Protein AF-A0A955ASJ9-F1 (afdb_monomer_lite)

pLDDT: mean 86.75, std 13.51, range [34.03, 98.0]

Foldseek 3Di:
DDPPPPPFDWDWDDDPNRIDTDGVVPDPDDDDCPPWDADQDPPDPPQFSHWTQDPNDTDTHGFVQVVVVHDGPVNVVVVVVVVVVVVVVVVVVQVVQVVVCVVVVHDRDDDPDCCPDPVNVVVVVCVVDPVSVCSVDVPDD

Secondary structure (DSSP, 8-state):
---------EEEEEETTEEEEEEGGG------GGG--EE--TT--TTEEEEEEETTEEEEEE-HHHHTTPPPHHHHHHHHHHHHHHHHHHHHHHHHHHHHHHHHT----S---TTTSHHHHHHHHHHH-HHHHHHHS-S--

Structure (mmCIF, N/CA/C/O backbone):
data_AF-A0A955ASJ9-F1
#
_entry.id   AF-A0A955ASJ9-F1
#
loop_
_atom_site.group_PDB
_atom_site.id
_atom_site.type_symbol
_atom_site.label_atom_id
_atom_site.label_alt_id
_atom_site.label_comp_id
_atom_site.label_asym_id
_atom_site.label_entity_id
_atom_site.label_seq_id
_atom_site.pdbx_PDB_ins_code
_atom_site.Cartn_x
_atom_site.Cartn_y
_atom_site.Cartn_z
_atom_site.occupancy
_atom_site.B_iso_or_equiv
_atom_site.auth_seq_id
_atom_site.auth_comp_id
_atom_site.auth_asym_id
_atom_site.auth_atom_id
_atom_site.pdbx_PDB_model_num
ATOM 1 N N . MET A 1 1 ? -45.057 2.857 29.318 1.00 39.81 1 MET A N 1
ATOM 2 C CA . MET A 1 1 ? -44.504 2.839 27.947 1.00 39.81 1 MET A CA 1
ATOM 3 C C . MET A 1 1 ? -43.894 4.203 27.661 1.00 39.81 1 MET A C 1
ATOM 5 O O . MET A 1 1 ? -44.637 5.139 27.410 1.00 39.81 1 MET A O 1
ATOM 9 N N . LYS A 1 2 ? -42.573 4.358 27.807 1.00 38.25 2 LYS A N 1
ATOM 10 C CA . LYS A 1 2 ? -41.855 5.538 27.307 1.00 38.25 2 LYS A CA 1
ATOM 11 C C . LYS A 1 2 ? -41.098 5.087 26.064 1.00 38.25 2 LYS A C 1
ATOM 13 O O . LYS A 1 2 ? -40.162 4.308 26.178 1.00 38.25 2 LYS A O 1
ATOM 18 N N . SER A 1 3 ? -41.552 5.528 24.898 1.00 47.97 3 SER A N 1
ATOM 19 C CA . SER A 1 3 ? -40.789 5.482 23.657 1.00 47.97 3 SER A CA 1
ATOM 20 C C . SER A 1 3 ? -39.638 6.480 23.786 1.00 47.97 3 SER A C 1
ATOM 22 O O . SER A 1 3 ? -39.836 7.682 23.610 1.00 47.97 3 SER A O 1
ATOM 24 N N . GLN A 1 4 ? -38.456 6.007 24.172 1.00 47.78 4 GLN A N 1
ATOM 25 C CA . GLN A 1 4 ? -37.231 6.780 24.003 1.00 47.78 4 GLN A CA 1
ATOM 26 C C . GLN A 1 4 ? -36.730 6.505 22.593 1.00 47.78 4 GLN A C 1
ATOM 28 O O . GLN A 1 4 ? -36.119 5.479 22.326 1.00 47.78 4 GLN A O 1
ATOM 33 N N . ASN A 1 5 ? -37.070 7.418 21.688 1.00 53.75 5 ASN A N 1
ATOM 34 C CA . ASN A 1 5 ? -36.448 7.525 20.381 1.00 53.75 5 ASN A CA 1
ATOM 35 C C . ASN A 1 5 ? -35.027 8.054 20.631 1.00 53.75 5 ASN A C 1
ATOM 37 O O . ASN A 1 5 ? -34.809 9.263 20.697 1.00 53.75 5 ASN A O 1
ATOM 41 N N . GLN A 1 6 ? -34.096 7.159 20.946 1.00 58.88 6 GLN A N 1
ATOM 42 C CA . GLN A 1 6 ? -32.684 7.500 21.014 1.00 58.88 6 GLN A CA 1
ATOM 4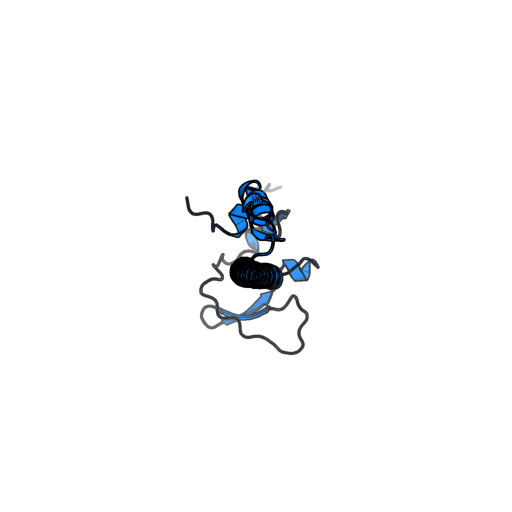3 C C . GLN A 1 6 ? -32.205 7.453 19.565 1.00 58.88 6 GLN A C 1
ATOM 45 O O . GLN A 1 6 ? -32.207 6.391 18.959 1.00 58.88 6 GLN A O 1
ATOM 50 N N . GLU A 1 7 ? -31.942 8.612 18.959 1.00 67.50 7 GLU A N 1
ATOM 51 C CA . GLU A 1 7 ? -31.404 8.653 17.599 1.00 67.50 7 GLU A CA 1
ATOM 52 C C . GLU A 1 7 ? -30.049 7.941 17.603 1.00 67.50 7 GLU A C 1
ATOM 54 O O . GLU A 1 7 ? -29.060 8.466 18.128 1.00 67.50 7 GLU A O 1
ATOM 59 N N . ASP A 1 8 ? -30.023 6.722 17.064 1.00 83.50 8 ASP A N 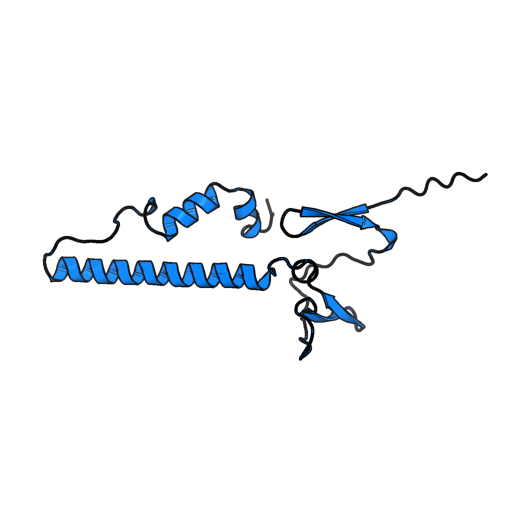1
ATOM 60 C CA . ASP A 1 8 ? -28.802 5.947 16.898 1.00 83.50 8 ASP A CA 1
ATOM 61 C C . ASP A 1 8 ? -27.912 6.682 15.892 1.00 83.50 8 ASP A C 1
ATOM 63 O O . ASP A 1 8 ? -28.138 6.659 14.681 1.00 83.50 8 ASP A O 1
ATOM 67 N N . ARG A 1 9 ? -26.920 7.409 16.414 1.00 91.69 9 ARG A N 1
ATOM 68 C CA . ARG A 1 9 ? -25.923 8.120 15.611 1.00 91.69 9 ARG A CA 1
ATOM 69 C C . ARG A 1 9 ? -24.768 7.181 15.298 1.00 91.69 9 ARG A C 1
ATOM 71 O O . ARG A 1 9 ? -24.214 6.549 16.199 1.00 91.69 9 ARG A O 1
ATOM 78 N N . TRP A 1 10 ? -24.368 7.166 14.034 1.00 94.69 10 TRP A N 1
ATOM 79 C CA . TRP A 1 10 ? -23.300 6.317 13.517 1.00 94.69 10 TRP A CA 1
ATOM 80 C C . TRP A 1 10 ? -22.204 7.168 12.887 1.00 94.69 10 TRP A C 1
ATOM 82 O O . TRP A 1 10 ? -22.485 8.144 12.192 1.00 94.69 10 TRP A O 1
ATOM 92 N N . LEU A 1 11 ? -20.958 6.787 13.138 1.00 94.38 11 LEU A N 1
ATOM 93 C CA . LEU A 1 11 ? -19.806 7.247 12.385 1.00 94.38 11 LEU A CA 1
ATOM 94 C C . LEU A 1 11 ? -19.596 6.272 11.231 1.00 94.38 11 LEU A C 1
ATOM 96 O O . LEU A 1 11 ? -19.416 5.079 11.474 1.00 94.38 11 LEU A O 1
ATOM 100 N N . ILE A 1 12 ? -19.617 6.785 10.005 1.00 93.94 12 ILE A N 1
ATOM 101 C CA . ILE A 1 12 ? -19.296 6.010 8.809 1.00 93.94 12 ILE A CA 1
ATOM 102 C C . ILE A 1 12 ? -17.833 6.254 8.460 1.00 93.94 12 ILE A C 1
ATOM 104 O O . ILE A 1 12 ? -17.392 7.402 8.397 1.00 93.94 12 ILE A O 1
ATOM 108 N N . CYS A 1 13 ? -17.088 5.176 8.258 1.00 91.50 13 CYS A N 1
ATOM 109 C CA . CYS A 1 13 ? -15.708 5.210 7.796 1.00 91.50 13 CYS A CA 1
ATOM 110 C C . CYS A 1 13 ? -15.476 4.105 6.770 1.00 91.50 13 CYS A C 1
ATOM 112 O O . CYS A 1 13 ? -16.289 3.193 6.632 1.00 91.50 13 CYS A O 1
ATOM 114 N N . GLU A 1 14 ? -14.359 4.181 6.061 1.00 89.81 14 GLU A N 1
ATOM 115 C CA . GLU A 1 14 ? -13.964 3.162 5.100 1.00 89.81 14 GLU A CA 1
ATOM 116 C C . GLU A 1 14 ? -12.675 2.484 5.548 1.00 89.81 14 GLU A C 1
ATOM 118 O O . GLU A 1 14 ? -11.724 3.134 5.988 1.00 89.81 14 GLU A O 1
ATOM 123 N N . VAL A 1 15 ? -12.645 1.161 5.425 1.00 90.25 15 VAL A N 1
ATOM 124 C CA . VAL A 1 15 ? -11.447 0.344 5.611 1.00 90.25 15 VAL A CA 1
ATOM 125 C C . VAL A 1 15 ? -11.243 -0.421 4.314 1.00 90.25 15 VAL A C 1
ATOM 127 O O . VAL A 1 15 ? -12.058 -1.268 3.972 1.00 90.25 15 VAL A O 1
ATOM 130 N N . LEU A 1 16 ? -10.183 -0.088 3.570 1.00 87.12 16 LEU A N 1
ATOM 131 C CA . LEU A 1 16 ? -9.850 -0.705 2.278 1.00 87.12 16 LEU A CA 1
ATOM 132 C C . LEU A 1 16 ? -11.061 -0.776 1.317 1.00 87.12 16 LEU A C 1
ATOM 134 O O . LEU A 1 16 ? -11.487 -1.854 0.908 1.00 87.12 16 LEU A O 1
ATOM 138 N N . ASN A 1 17 ? -11.640 0.386 0.992 1.00 83.19 17 ASN A N 1
ATOM 139 C CA . ASN A 1 17 ? -12.805 0.553 0.105 1.00 83.19 17 ASN A CA 1
ATOM 140 C C . ASN A 1 17 ? -14.079 -0.186 0.569 1.00 83.19 17 ASN A C 1
ATOM 142 O O . ASN A 1 17 ? -15.005 -0.401 -0.212 1.00 83.19 17 ASN A O 1
ATOM 146 N N . GLN A 1 18 ? -14.148 -0.581 1.843 1.00 89.06 18 GLN A N 1
ATOM 147 C CA . GLN A 1 18 ? -15.342 -1.168 2.443 1.00 89.06 18 GLN A CA 1
ATOM 148 C C . GLN A 1 18 ? -15.924 -0.224 3.500 1.00 89.06 18 GLN A C 1
ATOM 150 O O . GLN A 1 18 ? -15.188 0.191 4.400 1.00 89.06 18 GLN A O 1
ATOM 155 N N . PRO A 1 19 ? -17.225 0.113 3.434 1.00 92.06 19 PRO A N 1
ATOM 156 C CA . PRO A 1 19 ? -17.858 0.980 4.416 1.00 92.06 19 PRO A CA 1
ATOM 157 C C . PRO A 1 19 ? -18.137 0.228 5.723 1.00 92.06 19 PRO A C 1
ATOM 159 O O . PRO A 1 19 ? -18.712 -0.862 5.730 1.00 92.06 19 PRO A O 1
ATOM 162 N N . PHE A 1 20 ? -17.797 0.858 6.841 1.00 93.25 20 PHE A N 1
ATOM 163 C CA . PHE A 1 20 ? -18.084 0.405 8.198 1.00 93.25 20 PHE A CA 1
ATOM 164 C C . PHE A 1 20 ? -18.860 1.475 8.967 1.00 93.25 20 PHE A C 1
ATOM 166 O O . PHE A 1 20 ? -18.764 2.670 8.685 1.00 93.25 20 PHE A O 1
ATOM 173 N N . ALA A 1 21 ? -19.627 1.032 9.964 1.00 93.75 21 ALA A N 1
ATOM 174 C CA . ALA A 1 21 ? -20.393 1.902 10.844 1.00 93.75 21 ALA A CA 1
ATOM 175 C C . ALA A 1 21 ? -20.053 1.610 12.308 1.00 93.75 21 ALA A C 1
ATOM 177 O O . ALA A 1 21 ? -20.168 0.477 12.778 1.00 93.75 21 ALA A O 1
ATOM 178 N N . LEU A 1 22 ? -19.665 2.651 13.040 1.00 92.94 22 LEU A N 1
ATOM 179 C CA . LEU A 1 22 ? -19.390 2.597 14.473 1.00 92.94 22 LEU A CA 1
ATOM 180 C C . LEU A 1 22 ? -20.459 3.396 15.212 1.00 92.94 22 LEU A C 1
ATOM 182 O O . LEU A 1 22 ? -20.770 4.525 14.830 1.00 92.94 22 LEU A O 1
ATOM 186 N N . CYS A 1 23 ? -21.025 2.837 16.282 1.00 94.19 23 CYS A N 1
ATOM 187 C CA . CYS A 1 23 ? -21.969 3.589 17.102 1.00 94.19 23 CYS A CA 1
ATOM 188 C C . CYS A 1 23 ? -21.230 4.740 17.793 1.00 94.19 23 CYS A C 1
ATOM 190 O O . CYS A 1 23 ? -20.243 4.518 18.499 1.00 94.19 23 CYS A O 1
ATOM 192 N N . VAL A 1 24 ? -21.719 5.972 17.621 1.00 93.56 24 VAL A N 1
ATOM 193 C CA . VAL A 1 24 ? -21.055 7.182 18.137 1.00 93.56 24 VAL A CA 1
ATOM 194 C C . VAL A 1 24 ? -20.926 7.151 19.660 1.00 93.56 24 VAL A C 1
ATOM 196 O O . VAL A 1 24 ? -20.001 7.743 20.203 1.00 93.56 24 VAL A O 1
ATOM 199 N N . SER A 1 25 ? -21.786 6.413 20.370 1.00 92.62 25 SER A N 1
ATOM 200 C CA . SER A 1 25 ? -21.660 6.243 21.824 1.00 92.62 25 SER A CA 1
ATOM 201 C C . SER A 1 25 ? -20.366 5.544 22.259 1.00 92.62 25 SER A C 1
ATOM 203 O O . SER A 1 25 ? -19.976 5.680 23.414 1.00 92.62 25 SER A O 1
ATOM 205 N N . GLY A 1 26 ? -19.730 4.774 21.369 1.00 89.69 26 GLY A N 1
ATOM 206 C CA . GLY A 1 26 ? -18.450 4.104 21.614 1.00 89.69 26 GLY A CA 1
ATOM 207 C C . GLY A 1 26 ? -17.226 4.891 21.137 1.00 89.69 26 GLY A C 1
ATOM 208 O O . GLY A 1 26 ? -16.103 4.447 21.364 1.00 89.69 26 GLY A O 1
ATOM 209 N N . VAL A 1 27 ? -17.417 6.039 20.478 1.00 92.19 27 VAL A N 1
ATOM 210 C CA . VAL A 1 27 ? -16.327 6.859 19.933 1.00 92.19 27 VAL A CA 1
ATOM 211 C C . VAL A 1 27 ? -16.001 7.978 20.916 1.00 92.19 27 VAL A C 1
ATOM 213 O O . VAL A 1 27 ? -16.845 8.819 21.214 1.00 92.19 27 VAL A O 1
ATOM 216 N N . VAL A 1 28 ? -14.764 7.996 21.415 1.00 91.69 28 VAL A N 1
ATOM 217 C CA . VAL A 1 28 ? -14.291 9.041 22.337 1.00 91.69 28 VAL A CA 1
ATOM 218 C C . VAL A 1 28 ? -13.811 10.266 21.564 1.00 91.69 28 VAL A C 1
ATOM 220 O O . VAL A 1 28 ? -14.241 11.382 21.840 1.00 91.69 28 VAL A O 1
ATOM 223 N N . GLU A 1 29 ? -12.933 10.059 20.584 1.00 90.38 29 GLU A N 1
ATOM 224 C CA . GLU A 1 29 ? -12.403 11.116 19.727 1.00 90.38 29 GLU A CA 1
ATOM 225 C C . GLU A 1 29 ? -11.896 10.558 18.393 1.00 90.38 29 GLU A C 1
ATOM 227 O O . GLU A 1 29 ? -11.624 9.364 18.270 1.00 90.38 29 GLU A O 1
ATOM 232 N N . LEU A 1 30 ? -11.785 11.439 17.395 1.00 90.25 30 LEU A N 1
ATOM 233 C CA . LEU A 1 30 ? -11.185 11.151 16.094 1.00 90.25 30 LEU A CA 1
ATOM 234 C C . LEU A 1 30 ? -9.848 11.876 16.004 1.00 90.25 30 LEU A C 1
ATOM 236 O O . LEU A 1 30 ? -9.783 13.088 16.210 1.00 90.25 30 LEU A O 1
ATOM 240 N N . LEU A 1 31 ? -8.791 11.126 15.708 1.00 87.94 31 LEU A N 1
ATOM 241 C CA . LEU A 1 31 ? -7.424 11.628 15.665 1.00 87.94 31 LEU A CA 1
ATOM 242 C C . LEU A 1 31 ? -6.822 11.399 14.283 1.00 87.94 31 LEU A C 1
ATOM 244 O O . LEU A 1 31 ? -7.067 10.377 13.645 1.00 87.94 31 LEU A O 1
ATOM 248 N N . SER A 1 32 ? -5.995 12.345 13.846 1.00 83.69 32 SER A N 1
ATOM 249 C CA . SER A 1 32 ? -5.116 12.148 12.698 1.00 83.69 32 SER A CA 1
ATOM 250 C C . SER A 1 32 ? -3.858 11.413 13.154 1.00 83.69 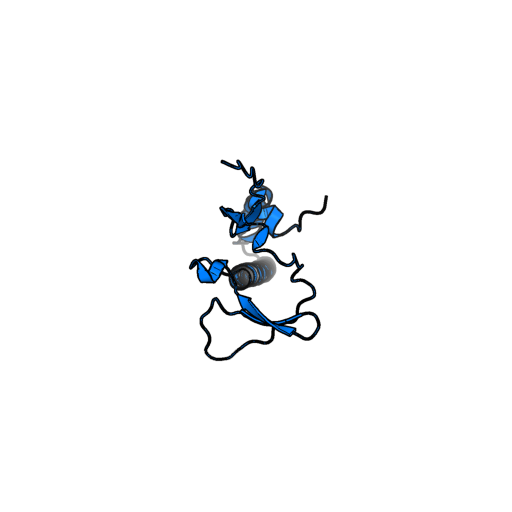32 SER A C 1
ATOM 252 O O . SER A 1 32 ? -3.223 11.822 14.125 1.00 83.69 32 SER A O 1
ATOM 254 N N . LEU A 1 33 ? -3.471 10.357 12.438 1.00 78.50 33 LEU A N 1
ATOM 255 C CA . LEU A 1 33 ? -2.265 9.582 12.750 1.00 78.50 33 LEU A CA 1
ATOM 256 C C . LEU A 1 33 ? -0.959 10.357 12.506 1.00 78.50 33 LEU A C 1
ATOM 258 O O . LEU A 1 33 ? 0.082 9.934 12.997 1.00 78.50 33 LEU A O 1
ATOM 262 N N . ARG A 1 34 ? -0.995 11.489 11.782 1.00 74.38 34 ARG A N 1
ATOM 263 C CA . ARG A 1 34 ? 0.212 12.227 11.353 1.00 74.38 34 ARG A CA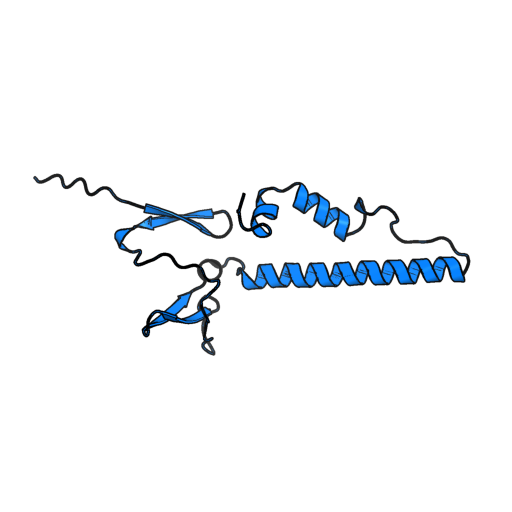 1
ATOM 264 C C . ARG A 1 34 ? 1.123 12.662 12.507 1.00 74.38 34 ARG A C 1
ATOM 266 O O . ARG A 1 34 ? 2.327 12.749 12.308 1.00 74.38 34 ARG A O 1
ATOM 273 N N . ASP A 1 35 ? 0.559 12.880 13.694 1.00 74.69 35 ASP A N 1
ATOM 274 C CA . ASP A 1 35 ? 1.281 13.401 14.863 1.00 74.69 35 ASP A CA 1
ATOM 275 C C . ASP A 1 35 ? 1.390 12.382 16.012 1.00 74.69 35 ASP A C 1
ATOM 277 O O . ASP A 1 35 ? 1.714 12.739 17.147 1.00 74.69 35 ASP A O 1
ATOM 281 N N . ILE A 1 36 ? 1.096 11.104 15.747 1.00 84.12 36 ILE A N 1
ATOM 282 C CA . ILE A 1 36 ? 1.082 10.057 16.771 1.00 84.12 36 ILE A CA 1
ATOM 283 C C . ILE A 1 36 ? 2.336 9.193 16.644 1.00 84.12 36 ILE A C 1
ATOM 285 O O . ILE A 1 36 ? 2.516 8.458 15.677 1.00 84.12 36 ILE A O 1
ATOM 289 N N . LEU A 1 37 ? 3.191 9.241 17.667 1.00 88.19 37 LEU A N 1
ATOM 290 C CA . LEU A 1 37 ? 4.331 8.336 17.781 1.00 88.19 37 LEU A CA 1
ATOM 291 C C . LEU A 1 37 ? 3.888 6.998 18.375 1.00 88.19 37 LEU A C 1
ATOM 293 O O . LEU A 1 37 ? 3.358 6.943 19.489 1.00 88.19 37 LEU A O 1
ATOM 297 N N . VAL A 1 38 ? 4.148 5.922 17.634 1.00 92.06 38 VAL A N 1
ATOM 298 C CA . VAL A 1 38 ? 3.850 4.546 18.038 1.00 92.06 38 VAL A CA 1
ATOM 299 C C . VAL A 1 38 ? 5.111 3.900 18.604 1.00 92.06 38 VAL A C 1
ATOM 301 O O . VAL A 1 38 ? 6.164 3.896 17.972 1.00 92.06 38 VAL A O 1
ATOM 304 N N . THR A 1 39 ? 5.006 3.347 19.808 1.00 94.38 39 THR A N 1
ATOM 305 C CA . THR A 1 39 ? 6.055 2.552 20.454 1.00 94.38 39 THR A CA 1
ATOM 306 C C . THR A 1 39 ? 5.760 1.069 20.207 1.00 94.38 39 THR A C 1
ATOM 308 O O . THR A 1 39 ? 4.789 0.560 20.773 1.00 94.38 39 THR A O 1
ATOM 311 N N . PRO A 1 40 ? 6.548 0.361 19.378 1.00 91.94 40 PRO A N 1
ATOM 312 C CA . PRO A 1 40 ? 6.284 -1.034 19.038 1.00 91.94 40 PRO A CA 1
ATOM 313 C C . PRO A 1 40 ? 6.438 -1.944 20.261 1.00 91.94 40 PRO A C 1
ATOM 315 O O . PRO A 1 40 ? 7.300 -1.723 21.117 1.00 91.94 40 PRO A O 1
ATOM 318 N N . ILE A 1 41 ? 5.615 -2.992 20.327 1.00 94.38 41 ILE A N 1
ATOM 319 C CA . ILE A 1 41 ? 5.704 -4.026 21.362 1.00 94.38 41 ILE A CA 1
ATOM 320 C C . ILE A 1 41 ? 6.269 -5.303 20.718 1.00 94.38 41 ILE A C 1
ATOM 322 O O . ILE A 1 41 ? 5.731 -5.762 19.714 1.00 94.38 41 ILE A O 1
ATOM 326 N N . PRO A 1 42 ? 7.337 -5.911 21.263 1.00 92.75 42 PRO A N 1
ATOM 327 C CA . PRO A 1 42 ? 7.861 -7.171 20.738 1.00 92.75 42 PRO A CA 1
ATOM 328 C C . PRO A 1 42 ? 6.878 -8.341 20.902 1.00 92.75 42 PRO A C 1
ATOM 330 O O . PRO A 1 42 ? 6.182 -8.432 21.912 1.00 92.75 42 PRO A O 1
ATOM 333 N N . ASN A 1 43 ? 6.917 -9.302 19.971 1.00 93.38 43 ASN A N 1
ATOM 334 C CA . ASN A 1 43 ? 6.162 -10.566 20.021 1.00 93.38 43 ASN A CA 1
ATOM 335 C C . ASN A 1 43 ? 4.632 -10.413 20.108 1.00 93.38 43 ASN A C 1
ATOM 337 O O . ASN A 1 43 ? 3.958 -11.252 20.711 1.00 93.38 43 ASN A O 1
ATOM 341 N N . THR A 1 44 ? 4.072 -9.358 19.522 1.00 93.06 44 THR A N 1
ATOM 342 C CA . THR A 1 44 ? 2.622 -9.187 19.409 1.00 93.06 44 THR A CA 1
ATOM 343 C C . THR A 1 44 ? 2.088 -9.694 18.071 1.00 93.06 44 THR A C 1
ATOM 345 O O . THR A 1 44 ? 2.836 -9.757 17.095 1.00 93.06 44 THR A O 1
ATOM 348 N N . PRO A 1 45 ? 0.792 -10.050 18.001 1.00 93.69 45 PRO A N 1
ATOM 349 C CA . PRO A 1 45 ? 0.111 -10.239 16.727 1.00 93.69 45 PRO A CA 1
ATOM 350 C C . PRO A 1 45 ? 0.243 -9.010 15.822 1.00 93.69 45 PRO A C 1
ATOM 352 O O . PRO A 1 45 ? 0.316 -7.883 16.309 1.00 93.69 45 PRO A O 1
ATOM 355 N N . GLU A 1 46 ? 0.188 -9.238 14.513 1.00 90.94 46 GLU A N 1
ATOM 356 C CA . GLU A 1 46 ? 0.352 -8.221 13.465 1.00 90.94 46 GLU A CA 1
ATOM 357 C C . GLU A 1 46 ? -0.622 -7.039 13.585 1.00 90.94 46 GLU A C 1
ATOM 359 O O . GLU A 1 46 ? -0.261 -5.896 13.332 1.00 90.94 46 GLU A O 1
ATOM 364 N N . HIS A 1 47 ? -1.844 -7.289 14.060 1.00 94.31 47 HIS A N 1
ATOM 365 C CA . HIS A 1 47 ? -2.844 -6.241 14.260 1.00 94.31 47 HIS A CA 1
ATOM 366 C C . HIS A 1 47 ? -2.564 -5.304 15.434 1.00 94.31 47 HIS A C 1
ATOM 368 O O . HIS A 1 47 ? -3.311 -4.350 15.629 1.00 94.31 47 HIS A O 1
ATOM 374 N N . ILE A 1 48 ? -1.519 -5.554 16.227 1.00 94.12 48 ILE A N 1
ATOM 375 C CA . ILE A 1 48 ? -1.074 -4.656 17.293 1.00 94.12 48 ILE A CA 1
ATOM 376 C C . ILE A 1 48 ? 0.102 -3.830 16.771 1.00 94.12 48 ILE A C 1
ATOM 378 O O . ILE A 1 48 ? 1.236 -4.302 16.739 1.00 94.12 48 ILE A O 1
ATOM 382 N N . CYS A 1 49 ? -0.156 -2.565 16.435 1.00 91.62 49 CYS A N 1
ATOM 383 C CA . CYS A 1 49 ? 0.887 -1.638 15.989 1.00 91.62 49 CYS A CA 1
ATOM 384 C C . CYS A 1 49 ? 1.838 -1.252 17.132 1.00 91.62 49 CYS A C 1
ATOM 386 O O . CYS A 1 49 ? 3.016 -0.976 16.909 1.00 91.62 49 CYS A O 1
ATOM 388 N N . GLY A 1 50 ? 1.325 -1.196 18.365 1.00 93.94 50 GLY A N 1
ATOM 389 C CA . GLY A 1 50 ? 2.100 -0.847 19.552 1.00 93.94 50 GLY A CA 1
ATOM 390 C C . GLY A 1 50 ? 1.313 -0.013 20.555 1.00 93.94 50 GLY A C 1
ATOM 391 O O . GLY A 1 50 ? 0.090 -0.106 20.644 1.00 93.94 50 GLY A O 1
ATOM 392 N N . LEU A 1 51 ? 2.027 0.808 21.321 1.00 94.88 51 LEU A N 1
ATOM 393 C CA . LEU A 1 51 ? 1.461 1.752 22.280 1.00 94.88 51 LEU A CA 1
ATOM 394 C C . LEU A 1 51 ? 1.630 3.185 21.790 1.00 94.88 51 LEU A C 1
ATOM 396 O O . LEU A 1 51 ? 2.692 3.562 21.302 1.00 94.88 51 LEU A O 1
ATOM 400 N N . ILE A 1 52 ? 0.616 4.007 22.010 1.00 93.81 52 ILE A N 1
ATOM 401 C CA . ILE A 1 52 ? 0.665 5.452 21.808 1.00 93.81 52 ILE A CA 1
ATOM 402 C C . ILE A 1 52 ? 0.505 6.150 23.154 1.00 93.81 52 ILE A C 1
ATOM 404 O O . ILE A 1 52 ? -0.134 5.626 24.070 1.00 93.81 52 ILE A O 1
ATOM 408 N N . ASN A 1 53 ? 1.088 7.338 23.286 1.00 91.94 53 ASN A N 1
ATOM 409 C CA . ASN A 1 53 ? 0.823 8.210 24.423 1.00 91.94 53 ASN A CA 1
ATOM 410 C C . ASN A 1 53 ? -0.161 9.296 23.998 1.00 91.94 53 ASN A C 1
ATOM 412 O O . ASN A 1 53 ? 0.176 10.178 23.210 1.00 91.94 53 ASN A O 1
ATOM 416 N N . LEU A 1 54 ? -1.365 9.243 24.549 1.00 90.94 54 LEU A N 1
ATOM 417 C CA . LEU A 1 54 ? -2.422 10.199 24.283 1.00 90.94 54 LEU A CA 1
ATOM 418 C C . LEU A 1 54 ? -2.740 10.955 25.572 1.00 90.94 54 LEU A C 1
ATOM 420 O O . LEU A 1 54 ? -3.317 10.408 26.509 1.00 90.94 54 LEU A O 1
ATOM 424 N N . ARG A 1 55 ? -2.318 12.225 25.637 1.00 90.75 55 ARG A N 1
ATOM 425 C CA . ARG A 1 55 ? -2.520 13.118 26.799 1.00 90.75 55 ARG A CA 1
ATOM 426 C C . ARG A 1 55 ? -2.051 12.506 28.134 1.00 90.75 55 ARG A C 1
ATOM 428 O O . ARG A 1 55 ? -2.692 12.686 29.166 1.00 90.75 55 ARG A O 1
ATOM 435 N N . GLY A 1 56 ? -0.926 11.787 28.119 1.00 91.06 56 GLY A N 1
ATOM 436 C CA . GLY A 1 56 ? -0.349 11.141 29.303 1.00 91.06 56 GLY A CA 1
ATOM 437 C C . GLY A 1 56 ? -0.895 9.740 29.591 1.00 91.06 56 GLY A C 1
ATOM 438 O O . GLY A 1 56 ? -0.456 9.113 30.555 1.00 91.06 56 GLY A O 1
ATOM 439 N N . GLN A 1 57 ? -1.827 9.236 28.777 1.00 91.44 57 GLN A N 1
ATOM 440 C CA . GLN A 1 57 ? -2.351 7.876 28.875 1.00 91.44 57 GLN A CA 1
ATOM 441 C C . GLN A 1 57 ? -1.720 6.981 27.811 1.00 91.44 57 GLN A C 1
ATOM 443 O O . GLN A 1 57 ? -1.696 7.322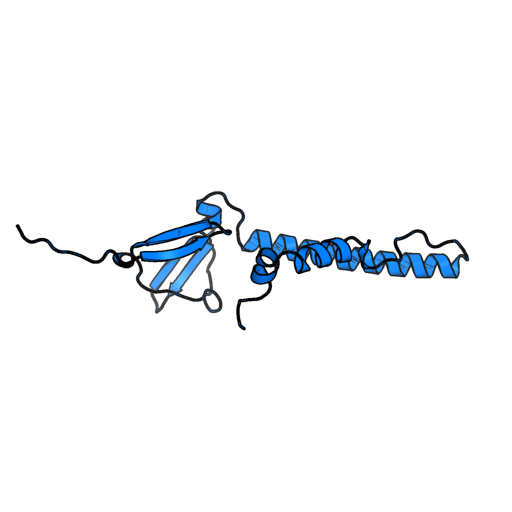 26.630 1.00 91.44 57 GLN A O 1
ATOM 448 N N . SER A 1 58 ? -1.223 5.817 28.231 1.00 92.94 58 SER A N 1
ATOM 449 C CA . SER A 1 58 ? -0.728 4.803 27.303 1.00 92.94 58 SER A CA 1
ATOM 450 C C . SER A 1 58 ? -1.898 3.977 26.779 1.00 92.94 58 SER A C 1
ATOM 452 O O . SER A 1 58 ? -2.594 3.330 27.562 1.00 92.94 58 SER A O 1
ATOM 454 N N . LEU A 1 59 ? -2.118 4.022 25.467 1.00 93.94 59 LEU A N 1
ATOM 455 C CA . LEU A 1 59 ? -3.190 3.306 24.782 1.00 93.94 59 LEU A CA 1
ATOM 456 C C . LEU A 1 59 ? -2.604 2.365 23.732 1.00 93.94 59 LEU A C 1
ATOM 458 O O . LEU A 1 59 ? -1.633 2.710 23.064 1.00 93.94 59 LEU A O 1
ATOM 462 N N . GLY A 1 60 ? -3.202 1.186 23.575 1.00 93.38 60 GLY A N 1
ATOM 463 C CA . GLY A 1 60 ? -2.864 0.277 22.482 1.00 93.38 60 GLY A CA 1
ATOM 464 C C . GLY A 1 60 ? -3.398 0.798 21.153 1.00 93.38 60 GLY A C 1
ATOM 465 O O . GLY A 1 60 ? -4.558 1.198 21.070 1.00 93.38 60 GLY A O 1
ATOM 466 N N . LEU A 1 61 ? -2.554 0.773 20.125 1.00 92.88 61 LEU A N 1
ATOM 467 C CA . LEU A 1 61 ? -2.932 1.054 18.748 1.00 92.88 61 LEU A CA 1
ATOM 468 C C . LEU A 1 61 ? -3.076 -0.263 17.985 1.00 92.88 61 LEU A C 1
ATOM 470 O O . LEU A 1 61 ? -2.187 -1.118 18.029 1.00 92.88 61 LEU A O 1
ATOM 474 N N . LEU A 1 62 ? -4.203 -0.403 17.295 1.00 92.94 62 LEU A N 1
ATOM 475 C CA . LEU A 1 62 ? -4.558 -1.581 16.517 1.00 92.94 62 LEU A CA 1
ATOM 476 C C . LEU A 1 62 ? -4.753 -1.177 15.054 1.00 92.94 62 LEU A C 1
ATOM 478 O O . LEU A 1 62 ? -5.429 -0.180 14.793 1.00 92.94 62 LEU A O 1
ATOM 482 N N . ASP A 1 63 ? -4.218 -1.964 14.122 1.00 91.62 63 ASP A N 1
ATOM 483 C CA . ASP A 1 63 ? -4.558 -1.847 12.703 1.00 91.62 63 ASP A CA 1
ATOM 484 C C . ASP A 1 63 ? -5.771 -2.740 12.412 1.00 91.62 63 ASP A C 1
ATOM 486 O O . ASP A 1 63 ? -5.749 -3.962 12.571 1.00 91.62 63 ASP A O 1
ATOM 490 N N . VAL A 1 64 ? -6.872 -2.103 12.016 1.00 93.00 64 VAL A N 1
ATOM 491 C CA . VAL A 1 64 ? -8.135 -2.782 11.711 1.00 93.00 64 VAL A CA 1
ATOM 492 C C . VAL A 1 64 ? -8.029 -3.611 10.427 1.00 93.00 64 VAL A C 1
ATOM 494 O O . VAL A 1 64 ? -8.676 -4.654 10.335 1.00 93.00 64 VAL A O 1
ATOM 497 N N . ARG A 1 65 ? -7.197 -3.206 9.454 1.00 93.38 65 ARG A N 1
ATOM 498 C CA . ARG A 1 65 ? -7.004 -3.966 8.208 1.00 93.38 65 ARG A CA 1
ATOM 499 C C . ARG A 1 65 ? -6.420 -5.338 8.518 1.00 93.38 65 ARG A C 1
ATOM 501 O O . ARG A 1 65 ? -7.035 -6.353 8.197 1.00 93.38 65 ARG A O 1
ATOM 508 N N . THR A 1 66 ? -5.298 -5.376 9.227 1.00 94.25 66 THR A N 1
ATOM 509 C CA . THR A 1 66 ? -4.639 -6.634 9.603 1.00 94.25 66 THR A CA 1
ATOM 510 C C . THR A 1 66 ? -5.465 -7.438 10.606 1.00 94.25 66 THR A C 1
ATOM 512 O O . THR A 1 66 ? -5.469 -8.667 10.548 1.00 94.25 66 THR A O 1
ATOM 515 N N . MET A 1 67 ? -6.265 -6.788 11.465 1.00 93.56 67 MET A N 1
ATOM 516 C CA . MET A 1 67 ? -7.248 -7.485 12.309 1.00 93.56 67 MET A CA 1
ATOM 517 C C . MET A 1 67 ? -8.284 -8.263 11.482 1.00 93.56 67 MET A C 1
ATOM 519 O O . MET A 1 67 ? -8.695 -9.353 11.880 1.00 93.56 67 MET A O 1
ATOM 523 N N . PHE A 1 68 ? -8.690 -7.731 10.328 1.00 93.12 68 PHE A N 1
ATOM 524 C CA . PHE A 1 68 ? -9.594 -8.396 9.389 1.00 93.12 68 PHE A CA 1
ATOM 525 C C . PHE A 1 68 ? -8.879 -9.287 8.360 1.00 93.12 68 PHE A C 1
ATOM 527 O O . PHE A 1 68 ? -9.532 -9.811 7.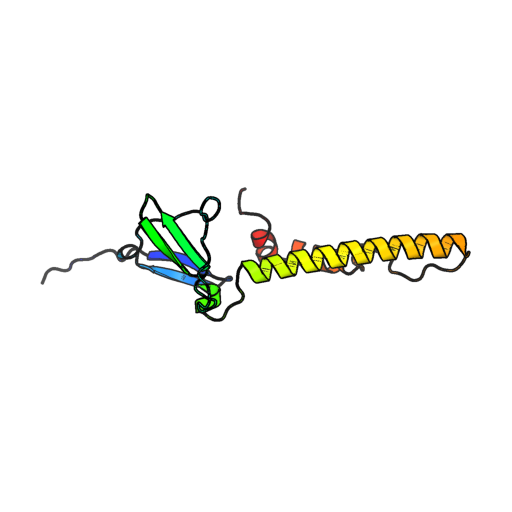458 1.00 93.12 68 PHE A O 1
ATOM 534 N N . GLY A 1 69 ? -7.564 -9.499 8.492 1.00 91.94 69 GLY A N 1
ATOM 535 C CA . GLY A 1 69 ? -6.774 -10.291 7.543 1.00 91.94 69 GLY A CA 1
ATOM 536 C C . GLY A 1 69 ? -6.588 -9.613 6.182 1.00 91.94 69 GLY A C 1
ATOM 537 O O . GLY A 1 69 ? -6.382 -10.292 5.179 1.00 91.94 69 GLY A O 1
ATOM 538 N N . MET A 1 70 ? -6.709 -8.287 6.139 1.00 92.50 70 MET A N 1
ATOM 539 C CA . MET A 1 70 ? -6.437 -7.459 4.967 1.00 92.50 70 MET A CA 1
ATOM 540 C C . MET A 1 70 ? -5.000 -6.928 5.013 1.00 92.50 70 MET A C 1
ATOM 542 O O . MET A 1 70 ? -4.408 -6.816 6.085 1.00 92.50 70 MET A O 1
ATOM 546 N N . GLN A 1 71 ? -4.470 -6.547 3.849 1.00 90.56 71 GLN A N 1
ATOM 547 C CA . GLN A 1 71 ? -3.153 -5.919 3.725 1.00 90.56 71 GLN A CA 1
ATOM 548 C C . GLN A 1 71 ? -3.074 -4.630 4.557 1.00 90.56 71 GLN A C 1
ATOM 550 O O . GLN A 1 71 ? -3.970 -3.778 4.476 1.00 90.56 71 GLN A O 1
ATOM 555 N N . SER A 1 72 ? -2.006 -4.477 5.345 1.00 89.69 72 SER A N 1
ATOM 556 C CA . SER A 1 72 ? -1.799 -3.279 6.159 1.00 89.69 72 SER A CA 1
ATOM 557 C C . SER A 1 72 ? -1.537 -2.046 5.287 1.00 89.69 72 SER A C 1
ATOM 559 O O . SER A 1 72 ? -1.111 -2.146 4.135 1.00 89.69 72 SER A O 1
ATOM 561 N N . MET A 1 73 ? -1.766 -0.849 5.837 1.00 82.38 73 MET A N 1
ATOM 562 C CA . MET A 1 73 ? -1.371 0.388 5.141 1.00 82.38 73 MET A CA 1
ATOM 563 C C . MET A 1 73 ? 0.149 0.490 4.953 1.00 82.38 73 MET A C 1
ATOM 565 O O . MET A 1 73 ? 0.616 1.118 4.002 1.00 82.38 73 MET A O 1
ATOM 569 N N . GLN A 1 74 ? 0.917 -0.102 5.868 1.00 83.56 74 GLN A N 1
ATOM 570 C CA . GLN A 1 74 ? 2.372 -0.080 5.817 1.00 83.56 74 GLN A CA 1
ATOM 571 C C . GLN A 1 74 ? 2.900 -0.964 4.683 1.00 83.56 74 GLN A C 1
ATOM 573 O O . GLN A 1 74 ? 3.724 -0.492 3.905 1.00 83.56 74 GLN A O 1
ATOM 578 N N . ASP A 1 75 ? 2.384 -2.187 4.545 1.00 89.19 75 ASP A N 1
ATOM 579 C CA . ASP A 1 75 ? 2.783 -3.106 3.470 1.00 89.19 75 ASP A CA 1
ATOM 580 C C . ASP A 1 75 ? 2.425 -2.535 2.100 1.00 89.19 75 ASP A C 1
ATOM 582 O O . ASP A 1 75 ? 3.242 -2.551 1.187 1.00 89.19 75 ASP A O 1
ATOM 586 N N . GLU A 1 76 ? 1.227 -1.957 1.974 1.00 86.94 76 GLU A N 1
ATOM 587 C CA . GLU A 1 76 ? 0.801 -1.281 0.747 1.00 86.94 76 GLU A CA 1
ATOM 588 C C . GLU A 1 76 ? 1.762 -0.139 0.369 1.00 86.94 76 GLU A C 1
ATOM 590 O O . GLU A 1 76 ? 2.137 0.018 -0.794 1.00 86.94 76 GLU A O 1
ATOM 595 N N . THR A 1 77 ? 2.194 0.654 1.355 1.00 85.69 77 THR A N 1
ATOM 596 C CA . THR A 1 77 ? 3.151 1.748 1.132 1.00 85.69 77 THR A CA 1
ATOM 597 C C . THR A 1 77 ? 4.511 1.208 0.691 1.00 85.69 77 THR A C 1
ATOM 599 O O . THR A 1 77 ? 5.100 1.733 -0.255 1.00 85.69 77 THR A O 1
ATOM 602 N N . GLU A 1 78 ? 5.001 0.155 1.346 1.00 90.12 78 GLU A N 1
ATOM 603 C CA . GLU A 1 78 ? 6.278 -0.483 1.018 1.00 90.12 78 GLU A CA 1
ATOM 604 C C . GLU A 1 78 ? 6.271 -1.065 -0.403 1.00 90.12 78 GLU A C 1
ATOM 606 O O . GLU A 1 78 ? 7.217 -0.860 -1.161 1.00 90.12 78 GLU A O 1
ATOM 611 N N . GLU A 1 79 ? 5.178 -1.713 -0.813 1.00 90.69 79 GLU A N 1
ATOM 612 C CA . GLU A 1 79 ? 5.018 -2.239 -2.173 1.00 90.69 79 GLU A CA 1
ATOM 613 C C . GLU A 1 79 ? 5.106 -1.139 -3.236 1.00 90.69 79 GLU A C 1
ATOM 615 O O . GLU A 1 79 ? 5.764 -1.321 -4.265 1.00 90.69 79 GLU A O 1
ATOM 620 N N . VAL A 1 80 ? 4.500 0.028 -2.988 1.00 87.69 80 VAL A N 1
ATOM 621 C CA . VAL A 1 80 ? 4.617 1.176 -3.899 1.00 87.69 80 VAL A CA 1
ATOM 622 C C . VAL A 1 80 ? 6.050 1.704 -3.940 1.00 87.69 80 VAL A C 1
ATOM 624 O O . VAL A 1 80 ? 6.559 1.983 -5.027 1.00 87.69 80 VAL A O 1
ATOM 627 N N . LEU A 1 81 ? 6.715 1.841 -2.790 1.00 90.75 81 LEU A N 1
ATOM 628 C CA . LEU A 1 81 ? 8.101 2.317 -2.728 1.00 90.75 81 LEU A CA 1
ATOM 629 C C . LEU A 1 81 ? 9.048 1.380 -3.480 1.00 90.75 81 LEU A C 1
ATOM 631 O O . LEU A 1 81 ? 9.859 1.843 -4.286 1.00 90.75 81 LEU A O 1
ATOM 635 N N . GLN A 1 82 ? 8.901 0.071 -3.278 1.00 94.12 82 GLN A N 1
ATOM 636 C CA . GLN A 1 82 ? 9.679 -0.931 -3.996 1.00 94.12 82 GLN A CA 1
ATOM 637 C C . GLN A 1 82 ? 9.403 -0.868 -5.498 1.00 94.12 82 GLN A C 1
ATOM 639 O O . GLN A 1 82 ? 10.336 -0.842 -6.300 1.00 94.12 82 GLN A O 1
ATOM 644 N N . MET A 1 83 ? 8.130 -0.767 -5.890 1.00 93.06 83 MET A N 1
ATOM 645 C CA . MET A 1 83 ? 7.745 -0.612 -7.289 1.00 93.06 83 MET A CA 1
ATOM 646 C C . MET A 1 83 ? 8.426 0.613 -7.909 1.00 93.06 83 MET A C 1
ATOM 648 O O . MET A 1 83 ? 9.035 0.479 -8.968 1.00 93.06 83 MET A O 1
ATOM 652 N N . LEU A 1 84 ? 8.389 1.779 -7.251 1.00 92.38 84 LEU A N 1
ATOM 653 C CA . LEU A 1 84 ? 9.048 3.000 -7.730 1.00 92.38 84 LEU A CA 1
ATOM 654 C C . LEU A 1 84 ? 10.566 2.828 -7.860 1.00 92.38 84 LEU A C 1
ATOM 656 O O . LEU A 1 84 ? 11.132 3.241 -8.874 1.00 92.38 84 LEU A O 1
ATOM 660 N N . SER A 1 85 ? 11.208 2.177 -6.887 1.00 95.44 85 SER A N 1
ATOM 661 C CA . SER A 1 85 ? 12.640 1.864 -6.948 1.00 95.44 85 SER A CA 1
ATOM 662 C C . SER A 1 85 ? 12.973 0.977 -8.151 1.00 95.44 85 SER A C 1
ATOM 664 O O . SER A 1 85 ? 13.914 1.258 -8.895 1.00 95.44 85 SER A O 1
ATOM 666 N N . ASP A 1 86 ? 12.155 -0.039 -8.429 1.00 95.50 86 ASP A N 1
ATOM 667 C CA . ASP A 1 86 ? 12.353 -0.888 -9.602 1.00 95.50 86 ASP A CA 1
ATOM 668 C C . ASP A 1 86 ? 12.181 -0.103 -10.915 1.00 95.50 86 ASP A C 1
ATOM 670 O O . ASP A 1 86 ? 12.889 -0.363 -11.890 1.00 95.50 86 ASP A O 1
ATOM 674 N N . ARG A 1 87 ? 11.246 0.862 -10.968 1.00 93.94 87 ARG A N 1
ATOM 675 C CA . ARG A 1 87 ? 11.035 1.711 -12.158 1.00 93.94 87 ARG A CA 1
ATOM 676 C C . ARG A 1 87 ? 12.195 2.674 -12.391 1.00 93.94 87 ARG A C 1
ATOM 678 O O . ARG A 1 87 ? 12.540 2.936 -13.543 1.00 93.94 87 ARG A O 1
ATOM 685 N N . GLU A 1 88 ? 12.809 3.180 -11.326 1.00 94.38 88 GLU A N 1
ATOM 686 C CA . GLU A 1 88 ? 14.053 3.947 -11.417 1.00 94.38 88 GLU A CA 1
ATOM 687 C C . GLU A 1 88 ? 15.163 3.098 -12.053 1.00 94.38 88 GLU A C 1
ATOM 689 O O . GLU A 1 88 ? 15.803 3.535 -13.012 1.00 94.38 88 GLU A O 1
ATOM 694 N N . GLN A 1 89 ? 15.328 1.853 -11.597 1.00 96.19 89 GLN A N 1
ATOM 695 C CA . GLN A 1 89 ? 16.327 0.940 -12.157 1.00 96.19 89 GLN A CA 1
ATOM 696 C C . GLN A 1 89 ? 16.048 0.568 -13.617 1.00 96.19 89 GLN A C 1
ATOM 698 O O . GLN A 1 89 ? 16.978 0.520 -14.424 1.00 96.19 89 GLN A O 1
ATOM 703 N N . ASP A 1 90 ? 14.778 0.363 -13.988 1.00 94.38 90 ASP A N 1
ATOM 704 C CA . ASP A 1 90 ? 14.389 0.141 -15.385 1.00 94.38 90 ASP A CA 1
ATOM 705 C C . ASP A 1 90 ? 14.834 1.329 -16.279 1.00 94.38 90 ASP A C 1
ATOM 707 O O . ASP A 1 90 ? 15.329 1.112 -17.388 1.00 94.38 90 ASP A O 1
ATOM 711 N N . HIS A 1 91 ? 14.721 2.579 -15.804 1.00 91.94 91 HIS A N 1
ATOM 712 C CA . HIS A 1 91 ? 15.176 3.767 -16.545 1.00 91.94 91 HIS A CA 1
ATOM 713 C C . HIS A 1 91 ? 16.702 3.905 -16.616 1.00 91.94 91 HIS A C 1
ATOM 715 O O . HIS A 1 91 ? 17.225 4.287 -17.665 1.00 91.94 91 HIS A O 1
ATOM 721 N N . ILE A 1 92 ? 17.423 3.586 -15.538 1.00 94.81 92 ILE A N 1
ATOM 722 C CA . ILE A 1 92 ? 18.895 3.565 -15.550 1.00 94.81 92 ILE A CA 1
ATOM 723 C C . ILE A 1 92 ? 19.383 2.555 -16.592 1.00 94.81 92 ILE A C 1
ATOM 725 O O . ILE A 1 92 ? 20.171 2.903 -17.472 1.00 94.81 92 ILE A O 1
ATOM 729 N N . HIS A 1 93 ? 18.832 1.338 -16.564 1.00 95.12 93 HIS A N 1
ATOM 730 C CA . HIS A 1 93 ? 19.147 0.304 -17.545 1.00 95.12 93 HIS A CA 1
ATOM 731 C C . HIS A 1 93 ? 18.855 0.758 -18.980 1.00 95.12 93 HIS A C 1
ATOM 733 O O . HIS A 1 93 ? 19.652 0.516 -19.888 1.00 95.12 93 HIS A O 1
ATOM 739 N N . TRP A 1 94 ? 17.732 1.448 -19.185 1.00 95.12 94 TRP A N 1
ATOM 740 C CA . TRP A 1 94 ? 17.372 1.990 -20.488 1.00 95.12 94 TRP A CA 1
ATOM 741 C C . TRP A 1 94 ? 18.419 2.976 -21.022 1.00 95.12 94 TRP A C 1
ATOM 743 O O . TRP A 1 94 ? 18.813 2.887 -22.187 1.00 95.12 94 TRP A O 1
ATOM 753 N N . LEU A 1 95 ? 18.905 3.889 -20.171 1.00 95.75 95 LEU A N 1
ATOM 754 C CA . LEU A 1 95 ? 19.944 4.859 -20.534 1.00 95.75 95 LEU A CA 1
ATOM 755 C C . LEU A 1 95 ? 21.285 4.184 -20.836 1.00 95.75 95 LEU A C 1
ATOM 757 O O . LEU A 1 95 ? 21.942 4.547 -21.816 1.00 95.75 95 LEU A O 1
ATOM 761 N N . ASP A 1 96 ? 21.671 3.191 -20.037 1.00 96.88 96 ASP A N 1
ATOM 762 C CA . ASP A 1 96 ? 22.898 2.421 -20.250 1.00 96.88 96 ASP A CA 1
ATOM 763 C C . ASP A 1 96 ? 22.872 1.677 -21.591 1.00 96.88 96 ASP A C 1
ATOM 765 O O . ASP A 1 96 ? 23.841 1.712 -22.356 1.00 96.88 96 ASP A O 1
ATOM 769 N N . GLU A 1 97 ? 21.740 1.050 -21.913 1.00 96.62 97 GLU A N 1
ATOM 770 C CA . GLU A 1 97 ? 21.527 0.347 -23.176 1.00 96.62 97 GLU A CA 1
ATOM 771 C C . GLU A 1 97 ? 21.495 1.311 -24.370 1.00 96.62 97 GLU A C 1
ATOM 773 O O . GLU A 1 97 ? 22.065 1.017 -25.426 1.00 96.62 97 GLU A O 1
ATOM 778 N N . LEU A 1 98 ? 20.902 2.501 -24.207 1.00 96.44 98 LEU A N 1
ATOM 779 C CA . LEU A 1 98 ? 20.935 3.534 -25.240 1.00 96.44 98 LEU A CA 1
ATOM 780 C C . LEU A 1 98 ? 22.380 3.967 -25.507 1.00 96.44 98 LEU A C 1
ATOM 782 O O . LEU A 1 98 ? 22.821 3.971 -26.660 1.00 96.44 98 LEU A O 1
ATOM 786 N N . ALA A 1 99 ? 23.139 4.273 -24.453 1.00 97.62 99 ALA A N 1
ATOM 787 C CA . ALA A 1 99 ? 24.542 4.656 -24.561 1.00 97.62 99 ALA A CA 1
ATOM 788 C C . ALA A 1 99 ? 25.391 3.553 -25.220 1.00 97.62 99 ALA A C 1
ATOM 790 O O . ALA A 1 99 ? 26.246 3.850 -26.061 1.00 97.62 99 ALA A O 1
ATOM 791 N N . ALA A 1 100 ? 25.143 2.283 -24.883 1.00 97.56 100 ALA A N 1
ATOM 792 C CA . ALA A 1 100 ? 25.799 1.140 -25.512 1.00 97.56 100 ALA A CA 1
ATOM 793 C C . ALA A 1 100 ? 25.459 1.029 -27.004 1.00 97.56 100 ALA A C 1
ATOM 795 O O . ALA A 1 100 ? 26.371 0.910 -27.822 1.00 97.56 100 ALA A O 1
ATOM 796 N N . SER A 1 101 ? 24.179 1.152 -27.373 1.00 98.00 101 SER A N 1
ATOM 797 C CA . SER A 1 101 ? 23.731 1.053 -28.768 1.00 98.00 101 SER A CA 1
ATOM 798 C C . SER A 1 101 ? 24.391 2.095 -29.680 1.00 98.00 101 SER A C 1
ATOM 800 O O . SER A 1 101 ? 24.854 1.760 -30.772 1.00 98.00 101 SER A O 1
ATOM 802 N N . VAL A 1 102 ? 24.528 3.335 -29.193 1.00 97.56 102 VAL A N 1
ATOM 803 C CA . VAL A 1 102 ? 25.184 4.437 -29.912 1.00 97.56 102 VAL A CA 1
ATOM 804 C C . VAL A 1 102 ? 26.686 4.191 -30.041 1.00 97.56 102 VAL A C 1
ATOM 806 O O . VAL A 1 102 ? 27.246 4.352 -31.123 1.00 97.56 102 VAL A O 1
ATOM 809 N N . ARG A 1 103 ? 27.346 3.770 -28.955 1.00 97.94 103 ARG A N 1
ATOM 810 C CA . ARG A 1 103 ? 28.792 3.497 -28.935 1.00 97.94 103 ARG A CA 1
ATOM 811 C C . ARG A 1 103 ? 29.183 2.331 -29.845 1.00 97.94 103 ARG A C 1
ATOM 813 O O . ARG A 1 103 ? 30.232 2.377 -30.478 1.00 97.94 103 ARG A O 1
ATOM 820 N N . GLU A 1 104 ? 28.356 1.293 -29.888 1.00 97.62 104 GLU A N 1
ATOM 821 C CA . GLU A 1 104 ? 28.589 0.070 -30.665 1.00 97.62 104 GLU A CA 1
ATOM 822 C C . GLU A 1 104 ? 28.028 0.153 -32.091 1.00 97.62 104 GLU A C 1
ATOM 824 O O . GLU A 1 104 ? 28.270 -0.744 -32.896 1.00 97.62 104 GLU A O 1
ATOM 829 N N . ASN A 1 105 ? 27.300 1.227 -32.416 1.00 97.06 105 ASN A N 1
ATOM 830 C CA . ASN A 1 105 ? 26.608 1.411 -33.690 1.00 97.06 105 ASN A CA 1
ATOM 831 C C . ASN A 1 105 ? 25.695 0.218 -34.043 1.00 97.06 105 ASN A C 1
ATOM 833 O O . ASN A 1 105 ? 25.712 -0.300 -35.163 1.00 97.06 105 ASN A O 1
ATOM 837 N N . ARG A 1 106 ? 24.903 -0.232 -33.062 1.00 97.50 106 ARG A N 1
ATOM 838 C CA . ARG A 1 106 ? 23.912 -1.306 -33.223 1.00 97.50 106 ARG A CA 1
ATOM 839 C C . ARG A 1 106 ? 22.490 -0.786 -32.995 1.00 97.50 106 ARG A C 1
ATOM 841 O O . ARG A 1 106 ? 22.320 0.217 -32.304 1.00 97.50 106 ARG A O 1
ATOM 848 N N . PRO A 1 107 ? 21.458 -1.467 -33.526 1.00 96.44 107 PRO A N 1
ATOM 849 C CA . PRO A 1 107 ? 20.074 -1.108 -33.240 1.00 96.44 107 PRO A CA 1
ATOM 850 C C . PRO A 1 107 ? 19.779 -1.118 -31.735 1.00 96.44 107 PRO A C 1
ATOM 852 O O . PRO A 1 107 ? 20.221 -2.015 -31.008 1.00 96.44 107 PRO A O 1
ATOM 855 N N . PHE A 1 108 ? 19.015 -0.123 -31.285 1.00 96.25 108 PHE A N 1
ATOM 856 C CA . PHE A 1 108 ? 18.474 -0.072 -29.931 1.00 96.25 108 PHE A CA 1
ATOM 857 C C . PHE A 1 108 ? 17.355 -1.105 -29.769 1.00 96.25 108 PHE A C 1
ATOM 859 O O . PHE A 1 108 ? 16.566 -1.314 -30.692 1.00 96.25 108 PHE A O 1
ATOM 866 N N . SER A 1 109 ? 17.310 -1.768 -28.614 1.00 91.81 109 SER A N 1
ATOM 867 C CA . SER A 1 109 ? 16.500 -2.976 -28.415 1.00 91.81 109 SER A CA 1
ATOM 868 C C . SER A 1 109 ? 15.335 -2.821 -27.431 1.00 91.81 109 SER A C 1
ATOM 870 O O . SER A 1 109 ? 14.458 -3.683 -27.400 1.00 91.81 109 SER A O 1
ATOM 872 N N . LEU A 1 110 ? 15.296 -1.741 -26.643 1.00 92.56 110 LEU A N 1
ATOM 873 C CA . LEU A 1 110 ? 14.258 -1.524 -25.630 1.00 92.56 110 LEU A CA 1
ATOM 874 C C . LEU A 1 110 ? 13.117 -0.641 -26.154 1.00 92.56 110 LEU A C 1
ATOM 876 O O . LEU A 1 110 ? 13.211 -0.015 -27.210 1.00 92.56 110 LEU A O 1
ATOM 880 N N . ALA A 1 111 ? 12.022 -0.585 -25.392 1.00 89.75 111 ALA A N 1
ATOM 881 C CA . ALA A 1 111 ? 10.860 0.236 -25.717 1.00 89.75 111 ALA A CA 1
ATOM 882 C C . ALA A 1 111 ? 11.227 1.727 -25.765 1.00 89.75 111 ALA A C 1
ATOM 884 O O . ALA A 1 111 ? 11.790 2.258 -24.814 1.00 89.75 111 ALA A O 1
ATOM 885 N N . THR A 1 112 ? 10.889 2.413 -26.853 1.00 90.88 112 THR A N 1
ATOM 886 C CA . THR A 1 112 ? 11.107 3.863 -27.012 1.00 90.88 112 THR A CA 1
ATOM 887 C C . THR A 1 112 ? 9.863 4.694 -26.709 1.00 90.88 112 THR A C 1
ATOM 889 O O . THR A 1 112 ? 9.949 5.916 -26.636 1.00 90.88 112 THR A O 1
ATOM 892 N N . ASP A 1 113 ? 8.706 4.046 -26.578 1.00 91.81 113 ASP A N 1
ATOM 893 C CA . ASP A 1 113 ? 7.444 4.692 -26.230 1.00 91.81 113 ASP A CA 1
ATOM 894 C C . ASP A 1 113 ? 7.297 4.748 -24.697 1.00 91.81 113 ASP A C 1
ATOM 896 O O . ASP A 1 113 ? 7.288 3.688 -24.055 1.00 91.81 113 ASP A O 1
ATOM 900 N N . PRO A 1 114 ? 7.182 5.947 -24.095 1.00 87.06 114 PRO A N 1
ATOM 901 C CA . PRO A 1 114 ? 7.051 6.099 -22.650 1.00 87.06 114 PRO A CA 1
ATOM 902 C C . PRO A 1 114 ? 5.772 5.473 -22.081 1.00 87.06 114 PRO A C 1
ATOM 904 O O . PRO A 1 114 ? 5.790 5.078 -20.923 1.00 87.06 114 PRO A O 1
ATOM 907 N N . HIS A 1 115 ? 4.700 5.319 -22.865 1.00 91.12 115 HIS A N 1
ATOM 908 C CA . HIS A 1 115 ? 3.451 4.689 -22.411 1.00 91.12 115 HIS A CA 1
ATOM 909 C C . HIS A 1 115 ? 3.503 3.157 -22.456 1.00 91.12 115 HIS A C 1
ATOM 911 O O . HIS A 1 115 ? 2.670 2.479 -21.860 1.00 91.12 115 HIS A O 1
ATOM 917 N N . LEU A 1 116 ? 4.499 2.589 -23.145 1.00 88.81 116 LEU A N 1
ATOM 918 C CA . LEU A 1 116 ? 4.692 1.139 -23.239 1.00 88.81 116 LEU A CA 1
ATOM 919 C C . LEU A 1 116 ? 5.743 0.610 -22.258 1.00 88.81 116 LEU A C 1
ATOM 921 O O . LEU A 1 116 ? 5.910 -0.605 -22.133 1.00 88.81 116 LEU A O 1
ATOM 925 N N . CYS A 1 117 ? 6.463 1.489 -21.555 1.00 89.38 117 CYS A N 1
ATOM 926 C CA . CYS A 1 117 ? 7.355 1.059 -20.486 1.00 89.38 117 CYS A CA 1
ATOM 927 C C . CYS A 1 117 ? 6.548 0.679 -19.233 1.00 89.38 117 CYS A C 1
ATOM 929 O O . CYS A 1 117 ? 5.425 1.141 -19.031 1.00 89.38 117 CYS A O 1
ATOM 931 N N . LYS A 1 118 ? 7.127 -0.155 -18.357 1.00 90.38 118 LYS A N 1
ATOM 932 C CA . LYS A 1 118 ? 6.447 -0.627 -17.135 1.00 90.38 118 LYS A CA 1
ATOM 933 C C . LYS A 1 118 ? 5.929 0.528 -16.266 1.00 90.38 118 LYS A C 1
ATOM 935 O O . LYS A 1 118 ? 4.854 0.409 -15.691 1.00 90.38 118 LYS A O 1
ATOM 940 N N . PHE A 1 119 ? 6.681 1.632 -16.181 1.00 91.12 119 PHE A N 1
ATOM 941 C CA . PHE A 1 119 ? 6.253 2.829 -15.453 1.00 91.12 119 PHE A CA 1
ATOM 942 C C . PHE A 1 119 ? 5.071 3.516 -16.139 1.00 91.12 119 PHE A C 1
ATOM 944 O O . PHE A 1 119 ? 4.100 3.823 -15.464 1.00 91.12 119 PHE A O 1
ATOM 951 N N . GLY A 1 120 ? 5.128 3.728 -17.457 1.00 90.19 120 GLY A N 1
ATOM 952 C CA . GLY A 1 120 ? 4.053 4.373 -18.211 1.00 90.19 120 GLY A CA 1
ATOM 953 C C . GLY A 1 120 ? 2.744 3.603 -18.141 1.00 90.19 120 GLY A C 1
ATOM 954 O O . GLY A 1 120 ? 1.716 4.188 -17.827 1.00 90.19 120 GLY A O 1
ATOM 955 N N . VAL A 1 121 ? 2.795 2.276 -18.301 1.00 91.12 121 VAL A N 1
ATOM 956 C CA . VAL A 1 121 ? 1.615 1.411 -18.147 1.00 91.12 121 VAL A CA 1
ATOM 957 C C . VAL A 1 121 ? 1.007 1.549 -16.749 1.00 91.12 121 VAL A C 1
ATOM 959 O O . VAL A 1 121 ? -0.207 1.684 -16.622 1.00 91.12 121 VAL A O 1
ATOM 962 N N . TRP A 1 122 ? 1.837 1.537 -15.702 1.00 89.75 122 TRP A N 1
ATOM 963 C CA . TRP A 1 122 ? 1.375 1.740 -14.328 1.00 89.75 122 TRP A CA 1
ATOM 964 C C . TRP A 1 122 ? 0.804 3.150 -14.108 1.00 89.75 122 TRP A C 1
ATOM 966 O O . TRP A 1 122 ? -0.258 3.292 -13.510 1.00 89.75 122 TRP A O 1
ATOM 976 N N . TYR A 1 123 ? 1.473 4.186 -14.617 1.00 89.69 123 TYR A N 1
ATOM 977 C CA . TYR A 1 123 ? 1.046 5.577 -14.491 1.00 89.69 123 TYR A CA 1
ATOM 978 C C . TYR A 1 123 ? -0.290 5.820 -15.193 1.00 89.69 123 TYR A C 1
ATOM 980 O O . TYR A 1 123 ? -1.189 6.407 -14.602 1.00 89.69 123 TYR A O 1
ATOM 988 N N . ASP A 1 124 ? -0.457 5.326 -16.419 1.00 90.94 124 ASP A N 1
ATOM 989 C CA . ASP A 1 124 ? -1.696 5.480 -17.181 1.00 90.94 124 ASP A CA 1
ATOM 990 C C . ASP A 1 124 ? -2.862 4.739 -16.508 1.00 90.94 124 ASP A C 1
ATOM 992 O O . ASP A 1 124 ? -3.978 5.258 -16.455 1.00 90.94 124 ASP A O 1
ATOM 996 N N . GLN A 1 125 ? -2.603 3.554 -15.938 1.00 87.94 125 GLN A N 1
ATOM 997 C CA . GLN A 1 125 ? -3.582 2.828 -15.122 1.00 87.94 125 GLN A CA 1
ATOM 998 C C . GLN A 1 125 ? -3.964 3.615 -13.870 1.00 87.94 125 GLN A C 1
ATOM 1000 O O . GLN A 1 125 ? -5.152 3.785 -13.604 1.00 87.94 125 GLN A O 1
ATOM 1005 N N . LEU A 1 126 ? -2.973 4.133 -13.139 1.00 87.06 126 LEU A N 1
ATOM 1006 C CA . LEU A 1 126 ? -3.200 4.955 -11.958 1.00 87.06 126 LEU A CA 1
ATOM 1007 C C . LEU A 1 126 ? -4.033 6.188 -12.314 1.00 87.06 126 LEU A C 1
ATOM 1009 O O . LEU A 1 126 ? -5.065 6.424 -11.705 1.00 87.06 126 LEU A O 1
ATOM 1013 N N . MET A 1 127 ? -3.642 6.941 -13.342 1.00 85.69 127 MET A N 1
ATOM 1014 C CA . MET A 1 127 ? -4.346 8.155 -13.761 1.00 85.69 127 MET A CA 1
ATOM 1015 C C . MET A 1 127 ? -5.771 7.884 -14.275 1.00 85.69 127 MET A C 1
ATOM 1017 O O . MET A 1 127 ? -6.626 8.771 -14.214 1.00 85.69 127 MET A O 1
ATOM 1021 N N . GLY A 1 128 ? -6.033 6.676 -14.781 1.00 84.25 128 GLY A N 1
ATOM 1022 C CA . GLY A 1 128 ? -7.361 6.219 -15.193 1.00 84.25 128 GLY A CA 1
ATOM 1023 C C . GLY A 1 128 ? -8.265 5.766 -14.040 1.00 84.25 128 GLY A C 1
ATOM 1024 O O . GLY A 1 128 ? -9.481 5.681 -14.227 1.00 84.25 128 GLY A O 1
ATOM 1025 N N . ASP A 1 129 ? -7.705 5.509 -12.857 1.00 83.50 129 ASP A N 1
ATOM 1026 C CA . ASP A 1 129 ? -8.412 5.006 -11.681 1.00 83.50 129 ASP A CA 1
ATOM 1027 C C . ASP A 1 129 ? -8.503 6.089 -10.590 1.00 83.50 129 ASP A C 1
ATOM 1029 O O . ASP A 1 129 ? -7.562 6.362 -9.842 1.00 83.50 129 ASP A O 1
ATOM 1033 N N . ARG A 1 130 ? -9.682 6.718 -10.480 1.00 73.62 130 ARG A N 1
ATOM 1034 C CA . ARG A 1 130 ? -9.937 7.772 -9.481 1.00 73.62 130 ARG A CA 1
ATOM 1035 C C . ARG A 1 130 ? -9.840 7.277 -8.037 1.00 73.62 130 ARG A C 1
ATOM 1037 O O . ARG A 1 130 ? -9.493 8.085 -7.181 1.00 73.62 130 ARG A O 1
ATOM 1044 N N . GLU A 1 131 ? -10.152 6.009 -7.763 1.00 70.19 131 GLU A N 1
ATOM 1045 C CA . GLU A 1 131 ? -10.023 5.443 -6.414 1.00 70.19 131 GLU A CA 1
ATOM 1046 C C . GLU A 1 131 ? -8.560 5.150 -6.084 1.00 70.19 131 GLU A C 1
ATOM 1048 O O . GLU A 1 131 ? -8.111 5.406 -4.971 1.00 70.19 131 GLU A O 1
ATOM 1053 N N . ALA A 1 132 ? -7.783 4.656 -7.050 1.00 72.19 132 ALA A N 1
ATOM 1054 C CA . ALA A 1 132 ? -6.349 4.481 -6.852 1.00 72.19 132 ALA A CA 1
ATOM 1055 C C . ALA A 1 132 ? -5.640 5.830 -6.653 1.00 72.19 132 ALA A C 1
ATOM 1057 O O . ALA A 1 132 ? -4.777 5.946 -5.786 1.00 72.19 132 ALA A O 1
ATOM 1058 N N . LEU A 1 133 ? -6.032 6.870 -7.397 1.00 73.94 133 LEU A N 1
ATOM 1059 C CA . LEU A 1 133 ? -5.475 8.219 -7.255 1.00 73.94 133 LEU A CA 1
ATOM 1060 C C . LEU A 1 133 ? -5.726 8.842 -5.881 1.00 73.94 133 LEU A C 1
ATOM 1062 O O . LEU A 1 133 ? -4.795 9.416 -5.315 1.00 73.94 133 LEU A O 1
ATOM 1066 N N . SER A 1 134 ? -6.936 8.715 -5.323 1.00 68.69 134 SER A N 1
ATOM 1067 C CA . SER A 1 134 ? -7.262 9.287 -4.005 1.00 68.69 134 SER A CA 1
ATOM 1068 C C . SER A 1 134 ? -6.452 8.664 -2.861 1.00 68.69 134 SER A C 1
ATOM 1070 O O . SER A 1 134 ? -6.284 9.280 -1.811 1.00 68.69 134 SER A O 1
ATOM 1072 N N . ARG A 1 135 ? -5.863 7.477 -3.066 1.00 66.94 135 ARG A N 1
ATOM 1073 C CA . ARG A 1 135 ? -4.916 6.867 -2.113 1.00 66.94 135 ARG A CA 1
ATOM 1074 C C . ARG A 1 135 ? -3.583 7.616 -2.060 1.00 66.94 135 ARG A C 1
ATOM 1076 O O . ARG A 1 135 ? -2.936 7.629 -1.016 1.00 66.94 135 ARG A O 1
ATOM 1083 N N . PHE A 1 136 ? -3.183 8.261 -3.158 1.00 65.50 136 PHE A N 1
ATOM 1084 C CA . PHE A 1 136 ? -1.941 9.040 -3.257 1.00 65.50 136 PHE A CA 1
ATOM 1085 C C . PHE A 1 136 ? -2.155 10.533 -3.031 1.00 65.50 136 PHE A C 1
ATOM 1087 O O . PHE A 1 136 ? -1.289 11.220 -2.484 1.00 65.50 136 PHE A O 1
ATOM 1094 N N . THR A 1 137 ? -3.310 11.049 -3.436 1.00 59.00 137 THR A N 1
ATOM 1095 C CA . THR A 1 137 ? -3.711 12.420 -3.162 1.00 59.00 137 THR A CA 1
ATOM 1096 C C . THR A 1 137 ? -4.594 12.407 -1.927 1.00 59.00 137 THR A C 1
ATOM 1098 O O . THR A 1 137 ? -5.770 12.085 -2.033 1.00 59.00 137 THR A O 1
ATOM 1101 N N . ASN A 1 138 ? -4.050 12.765 -0.754 1.00 50.66 138 ASN A N 1
ATOM 1102 C CA . ASN A 1 138 ? -4.894 13.164 0.381 1.00 50.66 138 ASN A CA 1
ATOM 1103 C C . ASN A 1 138 ? -5.940 14.135 -0.168 1.00 50.66 138 ASN A C 1
ATOM 1105 O O . ASN A 1 138 ? -5.532 15.206 -0.617 1.00 50.66 138 ASN A O 1
ATOM 1109 N N . ASP A 1 139 ? -7.222 13.768 -0.167 1.00 43.31 139 ASP A N 1
ATOM 1110 C CA . ASP A 1 139 ? -8.306 14.642 -0.611 1.00 43.31 139 ASP A CA 1
ATOM 1111 C C . ASP A 1 139 ? -8.190 16.003 0.096 1.00 43.31 139 ASP A C 1
ATOM 1113 O O . ASP A 1 139 ? -8.558 16.173 1.259 1.00 43.31 139 ASP A O 1
ATOM 1117 N N . GLN A 1 140 ? -7.602 16.959 -0.621 1.00 39.59 140 GLN A N 1
ATOM 1118 C CA . GLN A 1 140 ? -7.642 18.394 -0.398 1.00 39.59 140 GLN A CA 1
ATOM 1119 C C . GLN A 1 140 ? -7.690 19.058 -1.775 1.00 39.59 140 GLN A C 1
ATOM 1121 O O . GLN A 1 140 ? -6.699 19.597 -2.271 1.00 39.59 140 GLN A O 1
ATOM 1126 N N . LEU A 1 141 ? -8.873 18.993 -2.383 1.00 34.03 141 LEU A N 1
ATOM 1127 C CA . LEU A 1 141 ? -9.427 20.107 -3.148 1.00 34.03 141 LEU A CA 1
ATOM 1128 C C . LEU A 1 141 ? -10.662 20.621 -2.408 1.00 34.03 141 LEU A C 1
ATOM 1130 O O . LEU A 1 141 ? -11.462 19.773 -1.955 1.00 34.03 141 LEU A O 1
#

Sequence (141 aa):
MKSQNQEDRWLICEVLNQPFALCVSGVVELLSLRDILVTPIPNTPEHICGLINLRGQSLGLLDVRTMFGMQSMQDETEEVLQMLSDREQDHIHWLDELAASVRENRPFSLATDPHLCKFGVWYDQLMGDREALSRFTNDQL

Radius of gyration: 23.74 Å; chains: 1; bounding box: 73×31×63 Å